Protein AF-A0A956RB56-F1 (afdb_monomer_lite)

Sequence (164 aa):
MASGPPPPGVSPEPDDAGVEAPPKRGIRAFFARYGRMLWWLHSFYALALANTCTVNQIWVAEGTYYPDQGVGYTPGERTHSFVMKNNLAIYGGFPNTGGPGFGDRDWAANVTILSGDIGSPGDVGDNSYHVVFNNNNGLNSTAKLDGFTISGGNANNNSNGGGM

Foldseek 3Di:
DDDDDDDPDDDPDPPPPDPPDPPPADWDFQDPPDDDDDPDDDPVVVVVCCVVDVAQEGETFADEHEQQDDPPHHFLDLQGEAEWDASYAYEYQAHPDDRDDPVRRDLVVGPYEQAQCTDDHPPLPSGRQAHHDYDPPPDDPSTHDYSYDFYSFRNPPDPDDRGD

Secondary structure (DSSP, 8-state):
---PPPPTT-PPPTT-S--PPPP--------TTS-S--TT--TTHHHHHTTTS---EEEEESEEE-TT-STT--TT-TT--B---TT-EEEEEE-SSS---GGG--TTTS-EEEE---SSTT-TTTS-S-SB---S----TT-EEESEEEE----TTSSS-S--

Structure (mmCIF, N/CA/C/O backbone):
data_AF-A0A956RB56-F1
#
_entry.id   AF-A0A956RB56-F1
#
loop_
_atom_site.group_PDB
_atom_site.id
_atom_site.type_symbol
_atom_site.label_atom_id
_atom_site.label_alt_id
_atom_site.label_comp_id
_atom_site.label_asym_id
_atom_site.label_entity_id
_atom_site.label_seq_id
_atom_site.pdbx_PDB_ins_code
_atom_site.Cartn_x
_atom_site.Cartn_y
_atom_site.Cartn_z
_atom_site.occupancy
_atom_site.B_iso_or_equiv
_atom_site.auth_seq_id
_atom_site.auth_comp_id
_atom_site.auth_asym_id
_atom_site.auth_atom_id
_atom_site.pdbx_PDB_model_num
ATOM 1 N N . MET A 1 1 ? -17.409 50.479 -5.916 1.00 43.94 1 MET A N 1
ATOM 2 C CA . MET A 1 1 ? -16.995 49.966 -7.239 1.00 43.94 1 MET A CA 1
ATOM 3 C C . MET A 1 1 ? -17.941 48.824 -7.590 1.00 43.94 1 MET A C 1
ATOM 5 O O . MET A 1 1 ? -17.735 47.719 -7.114 1.00 43.94 1 MET A O 1
ATOM 9 N N . ALA A 1 2 ? -19.049 49.115 -8.274 1.00 42.97 2 ALA A N 1
ATOM 10 C CA . ALA A 1 2 ? -20.053 48.116 -8.644 1.00 42.97 2 ALA A CA 1
ATOM 11 C C . ALA A 1 2 ? -19.684 47.510 -10.009 1.00 42.97 2 ALA A C 1
ATOM 13 O O . ALA A 1 2 ? -19.481 48.255 -10.965 1.00 42.97 2 ALA A O 1
ATOM 14 N N . SER A 1 3 ? -19.557 46.186 -10.088 1.00 53.06 3 SER A N 1
ATOM 15 C CA . SER A 1 3 ? -19.342 45.440 -11.332 1.00 53.06 3 SER A CA 1
ATOM 16 C C . SER A 1 3 ? -20.646 45.391 -12.131 1.00 53.06 3 SER A C 1
ATOM 18 O O . SER A 1 3 ? -21.637 44.835 -11.659 1.00 53.06 3 SER A O 1
ATOM 20 N N . GLY A 1 4 ? -20.656 46.012 -13.311 1.00 50.72 4 GLY A N 1
ATOM 21 C CA . GLY A 1 4 ? -21.799 45.991 -14.227 1.00 50.72 4 GLY A CA 1
ATOM 22 C C . GLY A 1 4 ? -22.062 44.597 -14.820 1.00 50.72 4 GLY A C 1
ATOM 23 O O . GLY A 1 4 ? -21.184 43.733 -14.764 1.00 50.72 4 GLY A O 1
ATOM 24 N N . PRO A 1 5 ? -23.264 44.362 -15.375 1.00 59.97 5 PRO A N 1
ATOM 25 C CA . PRO A 1 5 ? -23.620 43.082 -15.979 1.00 59.97 5 PRO A CA 1
ATOM 26 C C . PRO A 1 5 ? -22.815 42.823 -17.270 1.00 59.97 5 PRO A C 1
ATOM 28 O O . PRO A 1 5 ? -22.497 43.775 -17.989 1.00 59.97 5 PRO A O 1
ATOM 31 N N . PRO A 1 6 ? -22.480 41.555 -17.578 1.00 55.00 6 PRO A N 1
ATOM 32 C CA . PRO A 1 6 ? -21.711 41.200 -18.769 1.00 55.00 6 PRO A CA 1
ATOM 33 C C . PRO A 1 6 ? -22.501 41.457 -20.070 1.00 55.00 6 PRO A C 1
ATOM 35 O O . PRO A 1 6 ? -23.735 41.415 -20.062 1.00 55.00 6 PRO A O 1
ATOM 38 N N . PRO A 1 7 ? -21.810 41.735 -21.194 1.00 50.31 7 PRO A N 1
ATOM 39 C CA . PRO A 1 7 ? -22.449 42.087 -22.459 1.00 50.31 7 PRO A CA 1
ATOM 40 C C . PRO A 1 7 ? -23.203 40.896 -23.087 1.00 50.31 7 PRO A C 1
ATOM 42 O O . PRO A 1 7 ? -22.754 39.753 -22.973 1.00 50.31 7 PRO A O 1
ATOM 45 N N . PRO A 1 8 ? -24.331 41.138 -23.780 1.00 54.66 8 PRO A N 1
ATOM 46 C CA . PRO A 1 8 ? -25.143 40.080 -24.370 1.00 54.66 8 PRO A CA 1
ATOM 47 C C . PRO A 1 8 ? -24.572 39.649 -25.728 1.00 54.66 8 PRO A C 1
ATOM 49 O O . PRO A 1 8 ? -24.408 40.479 -26.620 1.00 54.66 8 PRO A O 1
ATOM 52 N N . GLY A 1 9 ? -24.297 38.350 -25.894 1.00 53.34 9 GLY A N 1
ATOM 53 C CA . GLY A 1 9 ? -23.930 37.773 -27.197 1.00 53.34 9 GLY A CA 1
ATOM 54 C C . GLY A 1 9 ? -22.770 36.775 -27.220 1.00 53.34 9 GLY A C 1
ATOM 55 O O . GLY A 1 9 ? -22.423 36.318 -28.303 1.00 53.34 9 GLY A O 1
ATOM 56 N N . VAL A 1 10 ? -22.182 36.405 -26.079 1.00 47.72 10 VAL A N 1
ATOM 57 C CA . VAL A 1 10 ? -21.198 35.310 -26.025 1.00 47.72 10 VAL A CA 1
ATOM 58 C C . VAL A 1 10 ? -21.949 34.019 -25.706 1.00 47.72 10 VAL A C 1
ATOM 60 O O . VAL A 1 10 ? -22.388 33.805 -24.577 1.00 47.72 10 VAL A O 1
ATOM 63 N N . SER A 1 11 ? -22.182 33.193 -26.723 1.00 50.09 11 SER A N 1
ATOM 64 C CA . SER A 1 11 ? -22.595 31.802 -26.533 1.00 50.09 11 SER A CA 1
ATOM 65 C C . SER A 1 11 ? -21.551 31.090 -25.662 1.00 50.09 11 SER A C 1
ATOM 67 O O . SER A 1 11 ? -20.365 31.252 -25.954 1.00 50.09 11 SER A O 1
ATOM 69 N N . PRO A 1 12 ? -21.940 30.333 -24.620 1.00 46.53 12 PRO A N 1
ATOM 70 C CA . PRO A 1 12 ? -20.977 29.554 -23.846 1.00 46.53 12 PRO A CA 1
ATOM 71 C C . PRO A 1 12 ? -20.248 28.576 -24.779 1.00 46.53 12 PRO A C 1
ATOM 73 O O . PRO A 1 12 ? -20.889 27.924 -25.608 1.00 46.53 12 PRO A O 1
ATOM 76 N N . GLU A 1 13 ? -18.916 28.541 -24.693 1.00 50.75 13 GLU A N 1
ATOM 77 C CA . GLU A 1 13 ? -18.086 27.596 -25.445 1.00 50.75 13 GLU A CA 1
ATOM 78 C C . GLU A 1 13 ? -18.494 26.146 -25.099 1.00 50.75 13 GLU A C 1
ATOM 80 O O . GLU A 1 13 ? -18.864 25.858 -23.959 1.00 50.75 13 GLU A O 1
ATOM 85 N N . PRO A 1 14 ? -18.513 25.222 -26.079 1.00 49.00 14 PRO A N 1
ATOM 86 C CA . PRO A 1 14 ? -18.953 23.844 -25.877 1.00 49.00 14 PRO A CA 1
ATOM 87 C C . PRO A 1 14 ? -17.820 22.927 -25.379 1.00 49.00 14 PRO A C 1
ATOM 89 O O . PRO A 1 14 ? -17.785 21.747 -25.725 1.00 49.00 14 PRO A O 1
ATOM 92 N N . ASP A 1 15 ? -16.882 23.441 -24.591 1.00 47.56 15 ASP A N 1
ATOM 93 C CA . ASP A 1 15 ? -15.744 22.694 -24.044 1.00 47.56 15 ASP A CA 1
ATOM 94 C C . ASP A 1 15 ? -15.993 22.118 -22.637 1.00 47.56 15 ASP A C 1
ATOM 96 O O . ASP A 1 15 ? -15.159 21.382 -22.115 1.00 47.56 15 ASP A O 1
ATOM 100 N N . ASP A 1 16 ? -17.191 22.307 -22.076 1.00 48.09 16 ASP A N 1
ATOM 101 C CA . ASP A 1 16 ? -17.612 21.707 -20.797 1.00 48.09 16 ASP A CA 1
ATOM 102 C C . ASP A 1 16 ? -18.183 20.272 -20.937 1.00 48.09 16 ASP A C 1
ATOM 104 O O . ASP A 1 16 ? -18.943 19.780 -20.098 1.00 48.09 16 ASP A O 1
ATOM 108 N N . ALA A 1 17 ? -17.825 19.565 -22.016 1.00 38.78 17 ALA A N 1
ATOM 109 C CA . ALA A 1 17 ? -18.224 18.183 -22.273 1.00 38.78 17 ALA A CA 1
ATOM 110 C C . ALA A 1 17 ? -17.010 17.235 -22.289 1.00 38.78 17 ALA A C 1
ATOM 112 O O . ALA A 1 17 ? -16.425 16.956 -23.332 1.00 38.78 17 ALA A O 1
ATOM 113 N N . GLY A 1 18 ? -16.700 16.654 -21.126 1.00 36.69 18 GLY A N 1
ATOM 114 C CA . GLY A 1 18 ? -16.209 15.272 -21.084 1.00 36.69 18 GLY A CA 1
ATOM 115 C C . GLY A 1 18 ? -14.703 15.023 -20.994 1.00 36.69 18 GLY A C 1
ATOM 116 O O . GLY A 1 18 ? -14.235 14.036 -21.555 1.00 36.69 18 GLY A O 1
ATOM 117 N N . VAL A 1 19 ? -13.943 15.803 -20.221 1.00 33.50 19 VAL A N 1
ATOM 118 C CA . VAL A 1 19 ? -12.704 15.249 -19.646 1.00 33.50 19 VAL A CA 1
ATOM 119 C C . VAL A 1 19 ? -13.094 14.471 -18.393 1.00 33.50 19 VAL A C 1
ATOM 121 O O . VAL A 1 19 ? -13.232 15.040 -17.310 1.00 33.50 19 VAL A O 1
ATOM 124 N N . GLU A 1 20 ? -13.309 13.159 -18.539 1.00 33.75 20 GLU A N 1
ATOM 125 C CA . GLU A 1 20 ? -13.229 12.252 -17.395 1.00 33.75 20 GLU A CA 1
ATOM 126 C C . GLU A 1 20 ? -11.928 12.561 -16.651 1.00 33.75 20 GLU A C 1
ATOM 128 O O . GLU A 1 20 ? -10.827 12.440 -17.192 1.00 33.75 20 GLU A O 1
ATOM 133 N N . ALA A 1 21 ? -12.058 13.019 -15.406 1.00 35.03 21 ALA A N 1
ATOM 134 C CA . ALA A 1 21 ? -10.909 13.207 -14.546 1.00 35.03 21 ALA A CA 1
ATOM 135 C C . ALA A 1 21 ? -10.171 11.859 -14.438 1.00 35.03 21 ALA A C 1
ATOM 137 O O . ALA A 1 21 ? -10.816 10.859 -14.107 1.00 35.03 21 ALA A O 1
ATOM 138 N N . PRO A 1 22 ? -8.846 11.803 -14.677 1.00 37.50 22 PRO A N 1
ATOM 139 C CA . PRO A 1 22 ? -8.090 10.563 -14.548 1.00 37.50 22 PRO A CA 1
ATOM 140 C C . PRO A 1 22 ? -8.305 9.957 -13.150 1.00 37.50 22 PRO A C 1
ATOM 142 O O . PRO A 1 22 ? -8.488 10.708 -12.178 1.00 37.50 22 PRO A O 1
ATOM 145 N N . PRO A 1 23 ? -8.309 8.614 -13.011 1.00 32.47 23 PRO A N 1
ATOM 146 C CA . PRO A 1 23 ? -8.661 7.957 -11.761 1.00 32.47 23 PRO A CA 1
ATOM 147 C C . PRO A 1 23 ? -7.732 8.455 -10.657 1.00 32.47 23 PRO A C 1
ATOM 149 O O . PRO A 1 23 ? -6.510 8.333 -10.743 1.00 32.47 23 PRO A O 1
ATOM 152 N N . LYS A 1 24 ? -8.324 9.064 -9.625 1.00 38.34 24 LYS A N 1
ATOM 153 C CA . LYS A 1 24 ? -7.625 9.691 -8.496 1.00 38.34 24 LYS A CA 1
ATOM 154 C C . LYS A 1 24 ? -6.909 8.623 -7.658 1.00 38.34 24 LYS A C 1
ATOM 156 O O . LYS A 1 24 ? -7.412 8.213 -6.615 1.00 38.34 24 LYS A O 1
ATOM 161 N N . ARG A 1 25 ? -5.740 8.169 -8.110 1.00 41.59 25 ARG A N 1
ATOM 162 C CA . ARG A 1 25 ? -4.874 7.208 -7.415 1.00 41.59 25 ARG A CA 1
ATOM 163 C C . ARG A 1 25 ? -3.962 7.953 -6.442 1.00 41.59 25 ARG A C 1
ATOM 165 O O . ARG A 1 25 ? -2.902 8.449 -6.802 1.00 41.59 25 ARG A O 1
ATOM 172 N N . GLY A 1 26 ? -4.427 8.089 -5.204 1.00 31.28 26 GLY A N 1
ATOM 173 C CA . GLY A 1 26 ? -3.653 8.642 -4.098 1.00 31.28 26 GLY A CA 1
ATOM 174 C C . GLY A 1 26 ? -4.088 8.002 -2.787 1.00 31.28 26 GLY A C 1
ATOM 175 O O . GLY A 1 26 ? -5.282 7.922 -2.501 1.00 31.28 26 GLY A O 1
ATOM 176 N N . ILE A 1 27 ? -3.121 7.538 -1.993 1.00 35.94 27 ILE A N 1
ATOM 177 C CA . ILE A 1 27 ? -3.330 7.021 -0.635 1.00 35.94 27 ILE A CA 1
ATOM 178 C C . ILE A 1 27 ? -4.125 8.057 0.177 1.00 35.94 27 ILE A C 1
ATOM 180 O O . ILE A 1 27 ? -3.676 9.187 0.389 1.00 35.94 27 ILE A O 1
ATOM 184 N N . ARG A 1 28 ? -5.329 7.675 0.617 1.00 38.66 28 ARG A N 1
ATOM 185 C CA . ARG A 1 28 ? -6.190 8.465 1.506 1.00 38.66 28 ARG A CA 1
ATOM 186 C C . ARG A 1 28 ? -6.114 7.860 2.903 1.00 38.66 28 ARG A C 1
ATOM 188 O O . ARG A 1 28 ? -6.782 6.874 3.179 1.00 38.66 28 ARG A O 1
ATOM 195 N N . ALA A 1 29 ? -5.292 8.441 3.773 1.00 39.06 29 ALA A N 1
ATOM 196 C CA . ALA A 1 29 ? -5.279 8.095 5.191 1.00 39.06 29 ALA A CA 1
ATOM 197 C C . ALA A 1 29 ? -6.441 8.813 5.898 1.00 39.06 29 ALA A C 1
ATOM 199 O O . ALA A 1 29 ? -6.460 10.044 5.969 1.00 39.06 29 ALA A O 1
ATOM 200 N N . PHE A 1 30 ? -7.424 8.062 6.397 1.00 41.41 30 PHE A N 1
ATOM 201 C CA . PHE A 1 30 ? -8.505 8.611 7.218 1.00 41.41 30 PHE A CA 1
ATOM 202 C C . PHE A 1 30 ? -8.068 8.655 8.690 1.00 41.41 30 PHE A C 1
ATOM 204 O O . PHE A 1 30 ? -7.841 7.620 9.313 1.00 41.41 30 PHE A O 1
ATOM 211 N N . PHE A 1 31 ? -7.934 9.855 9.258 1.00 38.84 31 PHE A N 1
ATOM 212 C CA . PHE A 1 31 ? -7.597 10.042 10.670 1.00 38.84 31 PHE A CA 1
ATOM 213 C C . PHE A 1 31 ? -8.865 10.023 11.533 1.00 38.84 31 PHE A C 1
ATOM 215 O O . PHE A 1 31 ? -9.505 11.052 11.750 1.00 38.84 31 PHE A O 1
ATOM 222 N N . ALA A 1 32 ? -9.220 8.859 12.078 1.00 33.47 32 ALA A N 1
ATOM 223 C CA . ALA A 1 32 ? -10.290 8.732 13.065 1.00 33.47 32 ALA A CA 1
ATOM 224 C C . ALA A 1 32 ? -9.827 9.213 14.459 1.00 33.47 32 ALA A C 1
ATOM 226 O O . ALA A 1 32 ? -9.536 8.413 15.345 1.00 33.47 32 ALA A O 1
ATOM 227 N N . ARG A 1 33 ? -9.756 10.537 14.666 1.00 35.47 33 ARG A N 1
ATOM 228 C CA . ARG A 1 33 ? -9.854 11.143 16.016 1.00 35.47 33 ARG A CA 1
ATOM 229 C C . ARG A 1 33 ? -10.411 12.570 16.045 1.00 35.47 33 ARG A C 1
ATOM 231 O O . ARG A 1 33 ? -10.893 12.991 17.090 1.00 35.47 33 ARG A O 1
ATOM 238 N N . TYR A 1 34 ? -10.435 13.293 14.927 1.00 28.84 34 TYR A N 1
ATOM 239 C CA . TYR A 1 34 ? -11.085 14.604 14.861 1.00 28.84 34 TYR A CA 1
ATOM 240 C C . TYR A 1 34 ? -12.039 14.638 13.674 1.00 28.84 34 TYR A C 1
ATOM 242 O O . TYR A 1 34 ? -11.630 14.603 12.517 1.00 28.84 34 TYR A O 1
ATOM 250 N N . GLY A 1 35 ? -13.334 14.636 13.986 1.00 33.00 35 GLY A N 1
ATOM 251 C CA . GLY A 1 35 ? -14.392 14.724 12.996 1.00 33.00 35 GLY A CA 1
ATOM 252 C C . GLY A 1 35 ? -14.248 15.965 12.116 1.00 33.00 35 GLY A C 1
ATOM 253 O O . GLY A 1 35 ? -14.003 17.062 12.601 1.00 33.00 35 GLY A O 1
ATOM 254 N N . ARG A 1 36 ? -14.476 15.751 10.817 1.00 43.47 36 ARG A N 1
ATOM 255 C CA . ARG A 1 36 ? -14.919 16.735 9.818 1.00 43.47 36 ARG A CA 1
ATOM 256 C C . ARG A 1 36 ? -14.089 18.022 9.702 1.00 43.47 36 ARG A C 1
ATOM 258 O O . ARG A 1 36 ? -14.520 19.067 10.164 1.00 43.47 36 ARG A O 1
ATOM 265 N N . MET A 1 37 ? -13.012 17.986 8.921 1.00 32.72 37 MET A N 1
ATOM 266 C CA . MET A 1 37 ? -12.666 19.039 7.948 1.00 32.72 37 MET A CA 1
ATOM 267 C C . MET A 1 37 ? -11.417 18.630 7.165 1.00 32.72 37 MET A C 1
ATOM 269 O O . MET A 1 37 ? -10.597 17.880 7.677 1.00 32.72 37 MET A O 1
ATOM 273 N N . LEU A 1 38 ? -11.280 19.179 5.954 1.00 33.75 38 LEU A N 1
ATOM 274 C CA . LEU A 1 38 ? -10.198 18.983 4.973 1.00 33.75 38 LEU A CA 1
ATOM 275 C C . LEU A 1 38 ? -10.508 17.953 3.877 1.00 33.75 38 LEU A C 1
ATOM 277 O O . LEU A 1 38 ? -9.697 17.111 3.500 1.00 33.75 38 LEU A O 1
ATOM 281 N N . TRP A 1 39 ? -11.680 18.123 3.260 1.00 36.78 39 TRP A N 1
ATOM 282 C CA . TRP A 1 39 ? -11.740 17.986 1.807 1.00 36.78 39 TRP A CA 1
ATOM 283 C C . TRP A 1 39 ? -10.740 18.993 1.228 1.00 36.78 39 TRP A C 1
ATOM 285 O O . TRP A 1 39 ? -10.834 20.176 1.539 1.00 36.78 39 TRP A O 1
ATOM 295 N N . TRP A 1 40 ? -9.772 18.504 0.453 1.00 34.47 40 TRP A N 1
ATOM 296 C CA . TRP A 1 40 ? -8.625 19.265 -0.056 1.00 34.47 40 TRP A CA 1
ATOM 297 C C . TRP A 1 40 ? -7.663 19.764 1.031 1.00 34.47 40 TRP A C 1
ATOM 299 O O . TRP A 1 40 ? -7.496 20.957 1.254 1.00 34.47 40 TRP A O 1
ATOM 309 N N . LEU A 1 41 ? -6.932 18.838 1.651 1.00 34.03 41 LEU A N 1
ATOM 310 C CA . LEU A 1 41 ? -5.554 19.137 2.022 1.00 34.03 41 LEU A CA 1
ATOM 311 C C . LEU A 1 41 ? -4.676 17.941 1.679 1.00 34.03 41 LEU A C 1
ATOM 313 O O . LEU A 1 41 ? -4.944 16.809 2.070 1.00 34.03 41 LEU A O 1
ATOM 317 N N . HIS A 1 42 ? -3.669 18.241 0.870 1.00 42.06 42 HIS A N 1
ATOM 318 C CA . HIS A 1 42 ? -2.609 17.377 0.388 1.00 42.06 42 HIS A CA 1
ATOM 319 C C . HIS A 1 42 ? -2.210 16.292 1.392 1.00 42.06 42 HIS A C 1
ATOM 321 O O . HIS A 1 42 ? -1.924 16.581 2.556 1.00 42.06 42 HIS A O 1
ATOM 327 N N . SER A 1 43 ? -2.095 15.058 0.903 1.00 46.19 43 SER A N 1
ATOM 328 C CA . SER A 1 43 ? -1.686 13.851 1.633 1.00 46.19 43 SER A CA 1
ATOM 329 C C . SER A 1 43 ? -0.286 13.910 2.288 1.00 46.19 43 SER A C 1
ATOM 331 O O . SER A 1 43 ? 0.228 12.888 2.726 1.00 46.19 43 SER A O 1
ATOM 333 N N . PHE A 1 44 ? 0.331 15.090 2.411 1.00 44.97 44 PHE A N 1
ATOM 334 C CA . PHE A 1 44 ? 1.633 15.325 3.048 1.00 44.97 44 PHE A CA 1
ATOM 335 C C . PHE A 1 44 ? 1.561 15.613 4.542 1.00 44.97 44 PHE A C 1
ATOM 337 O O . PHE A 1 44 ? 2.506 15.302 5.267 1.00 44.97 44 PHE A O 1
ATOM 344 N N . TYR A 1 45 ? 0.437 16.132 5.044 1.00 41.09 45 TYR A N 1
ATOM 345 C CA . TYR A 1 45 ? 0.302 16.380 6.483 1.00 41.09 45 TYR A CA 1
ATOM 346 C C . TYR A 1 45 ? 0.266 15.083 7.306 1.00 41.09 45 TYR A C 1
ATOM 348 O O . TYR A 1 45 ? 0.600 15.107 8.484 1.00 41.09 45 TYR A O 1
ATOM 356 N N . ALA A 1 46 ? -0.047 13.939 6.691 1.00 47.19 46 ALA A N 1
ATOM 357 C CA . ALA A 1 46 ? -0.100 12.651 7.375 1.00 47.19 46 ALA A CA 1
ATOM 358 C C . ALA A 1 46 ? 1.278 12.165 7.861 1.00 47.19 46 ALA A C 1
ATOM 360 O O . ALA A 1 46 ? 1.381 11.648 8.969 1.00 47.19 46 ALA A O 1
ATOM 361 N N . LEU A 1 47 ? 2.341 12.362 7.071 1.00 42.97 47 LEU A N 1
ATOM 362 C CA . LEU A 1 47 ? 3.689 11.908 7.433 1.00 42.97 47 LEU A CA 1
ATOM 363 C C . LEU A 1 47 ? 4.431 12.930 8.314 1.00 42.97 47 LEU A C 1
ATOM 365 O O . LEU A 1 47 ? 5.172 12.535 9.210 1.00 42.97 47 LEU A O 1
ATOM 369 N N . ALA A 1 48 ? 4.181 14.231 8.120 1.00 38.69 48 ALA A N 1
ATOM 370 C CA . ALA A 1 48 ? 4.734 15.291 8.967 1.00 38.69 48 ALA A CA 1
ATOM 371 C C . ALA A 1 48 ? 4.074 15.342 10.360 1.00 38.69 48 ALA A C 1
ATOM 373 O O . ALA A 1 48 ? 4.772 15.521 11.357 1.00 38.69 48 ALA A O 1
ATOM 374 N N . LEU A 1 49 ? 2.755 15.108 10.459 1.00 42.62 49 LEU A N 1
ATOM 375 C CA . LEU A 1 49 ? 2.067 14.998 11.752 1.00 42.62 49 LEU A CA 1
ATOM 376 C C . LEU A 1 49 ? 2.333 13.668 12.455 1.00 42.62 49 LEU A C 1
ATOM 378 O O . LEU A 1 49 ? 2.286 13.653 13.678 1.00 42.62 49 LEU A O 1
ATOM 382 N N . ALA A 1 50 ? 2.662 12.580 11.749 1.00 44.31 50 ALA A N 1
ATOM 383 C CA . ALA A 1 50 ? 3.016 11.299 12.377 1.00 44.31 50 ALA A CA 1
ATOM 384 C C . ALA A 1 50 ? 4.287 11.364 13.249 1.00 44.31 50 ALA A C 1
ATOM 386 O O . ALA A 1 50 ? 4.459 10.550 14.151 1.00 44.31 50 ALA A O 1
ATOM 387 N N . ASN A 1 51 ? 5.148 12.365 13.040 1.00 44.88 51 ASN A N 1
ATOM 388 C CA . ASN A 1 51 ? 6.274 12.640 13.940 1.00 44.88 51 ASN A CA 1
ATOM 389 C C . ASN A 1 51 ? 5.862 13.425 15.205 1.00 44.88 51 ASN A C 1
ATOM 391 O O . ASN A 1 51 ? 6.661 13.565 16.125 1.00 44.88 51 ASN A O 1
ATOM 395 N N . THR A 1 52 ? 4.621 13.922 15.267 1.00 41.22 52 THR A N 1
ATOM 396 C CA . THR A 1 52 ? 4.045 14.674 16.405 1.00 41.22 52 THR A CA 1
ATOM 397 C C . THR A 1 52 ? 2.799 14.016 17.016 1.00 41.22 52 THR A C 1
ATOM 399 O O . THR A 1 52 ? 2.356 14.399 18.094 1.00 41.22 52 THR A O 1
ATOM 402 N N . CYS A 1 53 ? 2.227 13.019 16.341 1.00 45.19 53 CYS A N 1
ATOM 403 C CA . CYS A 1 53 ? 1.054 12.248 16.728 1.00 45.19 53 CYS A CA 1
ATOM 404 C C . CYS A 1 53 ? 1.358 10.774 16.481 1.00 45.19 53 CYS A C 1
ATOM 406 O O . CYS A 1 53 ? 1.755 10.394 15.384 1.00 45.19 53 CYS A O 1
ATOM 408 N N . THR A 1 54 ? 1.151 9.936 17.489 1.00 57.06 54 THR A N 1
ATOM 409 C CA . THR A 1 54 ? 1.324 8.487 17.387 1.00 57.06 54 THR A CA 1
ATOM 410 C C . THR A 1 54 ? 0.225 7.934 16.475 1.00 57.06 54 THR A C 1
ATOM 412 O O . THR A 1 54 ? -0.911 7.715 16.894 1.00 57.06 54 THR A O 1
ATOM 415 N N . VAL A 1 55 ? 0.521 7.814 15.180 1.00 65.00 55 VAL A N 1
ATOM 416 C CA . VAL A 1 55 ? -0.368 7.155 14.219 1.00 65.00 55 VAL A CA 1
ATOM 417 C C . VAL A 1 55 ? -0.084 5.671 14.310 1.00 65.00 55 VAL A C 1
ATOM 419 O O . VAL A 1 55 ? 0.879 5.176 13.736 1.00 65.00 55 VAL A O 1
ATOM 422 N N . ASN A 1 56 ? -0.912 4.969 15.072 1.00 78.00 56 ASN A N 1
ATOM 423 C CA . ASN A 1 56 ? -0.748 3.534 15.274 1.00 78.00 56 ASN A CA 1
ATOM 424 C C . ASN A 1 56 ? -1.539 2.704 14.260 1.00 78.00 56 ASN A C 1
ATOM 426 O O . ASN A 1 56 ? -1.320 1.497 14.159 1.00 78.00 56 ASN A O 1
ATOM 430 N N . GLN A 1 57 ? -2.479 3.325 13.536 1.00 80.75 57 GLN A N 1
ATOM 431 C CA . GLN A 1 57 ? -3.349 2.642 12.585 1.00 80.75 57 GLN A CA 1
ATOM 432 C C . GLN A 1 57 ? -3.623 3.485 11.336 1.00 80.75 57 GLN A C 1
ATOM 434 O O . GLN A 1 57 ? -3.852 4.690 11.438 1.00 80.75 57 GLN A O 1
ATOM 439 N N . ILE A 1 58 ? -3.636 2.831 10.175 1.00 82.56 58 ILE A N 1
ATOM 440 C CA . ILE A 1 58 ? -4.065 3.382 8.886 1.00 82.56 58 ILE A CA 1
ATOM 441 C C . ILE A 1 58 ? -5.140 2.462 8.319 1.00 82.56 58 ILE A C 1
ATOM 443 O O . ILE A 1 58 ? -4.953 1.247 8.262 1.00 82.56 58 ILE A O 1
ATOM 447 N N . TRP A 1 59 ? -6.258 3.041 7.894 1.00 86.19 59 TRP A N 1
ATOM 448 C CA . TRP A 1 59 ? -7.332 2.325 7.208 1.00 86.19 59 TRP A CA 1
ATOM 449 C C . TRP A 1 59 ? -7.325 2.718 5.739 1.00 86.19 59 TRP A C 1
ATOM 451 O O . TRP A 1 59 ? -7.264 3.906 5.411 1.00 86.19 59 TRP A O 1
ATOM 461 N N . VAL A 1 60 ? -7.340 1.714 4.873 1.00 84.44 60 VAL A N 1
ATOM 462 C CA . VAL A 1 60 ? -7.196 1.852 3.429 1.00 84.44 60 VAL A CA 1
ATOM 463 C C . VAL A 1 60 ? -8.493 1.411 2.775 1.00 84.44 60 VAL A C 1
ATOM 465 O O . VAL A 1 60 ? -9.016 0.331 3.056 1.00 84.44 60 VAL A O 1
ATOM 468 N N . ALA A 1 61 ? -9.018 2.284 1.924 1.00 85.00 61 ALA A N 1
ATOM 469 C CA . ALA A 1 61 ? -10.219 2.006 1.165 1.00 85.00 61 ALA A CA 1
ATOM 470 C C . ALA A 1 61 ? -9.989 0.903 0.117 1.00 85.00 61 ALA A C 1
ATOM 472 O O . ALA A 1 61 ? -8.854 0.552 -0.213 1.00 85.00 61 ALA A O 1
ATOM 473 N N . GLU A 1 62 ? -11.072 0.360 -0.421 1.00 86.88 62 GLU A N 1
ATOM 474 C CA . GLU A 1 62 ? -11.034 -0.467 -1.620 1.00 86.88 62 GLU A CA 1
ATOM 475 C C . GLU A 1 62 ? -10.345 0.255 -2.783 1.00 86.88 62 GLU A C 1
ATOM 477 O O . GLU A 1 62 ? -10.401 1.485 -2.919 1.00 86.88 62 GLU A O 1
ATOM 482 N N . GLY A 1 63 ? -9.703 -0.534 -3.637 1.00 87.50 63 GLY A N 1
ATOM 483 C CA . GLY A 1 63 ? -8.978 -0.056 -4.806 1.00 87.50 63 GLY A CA 1
ATOM 484 C C . GLY A 1 63 ? -7.554 -0.592 -4.888 1.00 87.50 63 GLY A C 1
ATOM 485 O O . GLY A 1 63 ? -7.100 -1.364 -4.043 1.00 87.50 63 GLY A O 1
ATOM 486 N N . THR A 1 64 ? -6.851 -0.161 -5.934 1.00 86.50 64 THR A N 1
ATOM 487 C CA . THR A 1 64 ? -5.488 -0.603 -6.246 1.00 86.50 64 THR A CA 1
ATOM 488 C C . THR A 1 64 ? -4.477 0.501 -5.972 1.00 86.50 64 THR A C 1
ATOM 490 O O . THR A 1 64 ? -4.631 1.630 -6.445 1.00 86.50 64 THR A O 1
ATOM 493 N N . TYR A 1 65 ? -3.428 0.152 -5.235 1.00 87.19 65 TYR A N 1
ATOM 494 C CA . TYR A 1 65 ? -2.365 1.044 -4.794 1.00 87.19 65 TYR A CA 1
ATOM 495 C C . TYR A 1 65 ? -1.023 0.550 -5.318 1.00 87.19 65 TYR A C 1
ATOM 497 O O . TYR A 1 65 ? -0.714 -0.637 -5.217 1.00 87.19 65 TYR A O 1
ATOM 505 N N . TYR A 1 66 ? -0.225 1.479 -5.835 1.00 86.25 66 TYR A N 1
ATOM 506 C CA . TYR A 1 66 ? 1.032 1.184 -6.512 1.00 86.25 66 TYR A CA 1
ATOM 507 C C . TYR A 1 66 ? 2.209 1.804 -5.751 1.00 86.25 66 TYR A C 1
ATOM 509 O O . TYR A 1 66 ? 2.071 2.911 -5.220 1.00 86.25 66 TYR A O 1
ATOM 517 N N . PRO A 1 67 ? 3.350 1.107 -5.652 1.00 87.00 67 PRO A N 1
ATOM 518 C CA . PRO A 1 67 ? 4.473 1.546 -4.831 1.00 87.00 67 PRO A CA 1
ATOM 519 C C . PRO A 1 67 ? 5.258 2.722 -5.433 1.00 87.00 67 PRO A C 1
ATOM 521 O O . PRO A 1 67 ? 5.973 3.399 -4.699 1.00 87.00 67 PRO A O 1
ATOM 524 N N . ASP A 1 68 ? 5.124 2.985 -6.736 1.00 83.62 68 ASP A N 1
ATOM 525 C CA . ASP A 1 68 ? 5.772 4.094 -7.452 1.00 83.62 68 ASP A CA 1
ATOM 526 C C . ASP A 1 68 ? 4.964 5.407 -7.406 1.00 83.62 68 ASP A C 1
ATOM 528 O O . ASP A 1 68 ? 5.369 6.423 -7.974 1.00 83.62 68 ASP A O 1
ATOM 532 N N . GLN A 1 69 ? 3.820 5.406 -6.714 1.00 79.69 69 GLN A N 1
ATOM 533 C CA . GLN A 1 69 ? 2.939 6.562 -6.597 1.00 79.69 69 GLN A CA 1
ATOM 534 C C . GLN A 1 69 ? 3.154 7.313 -5.279 1.00 79.69 69 GLN A C 1
ATOM 536 O O . GLN A 1 69 ? 2.959 6.783 -4.187 1.00 79.69 69 GLN A O 1
ATOM 541 N N . GLY A 1 70 ? 3.475 8.604 -5.375 1.00 65.75 70 GLY A N 1
ATOM 542 C CA . GLY A 1 70 ? 3.628 9.492 -4.223 1.00 65.75 70 GLY A CA 1
ATOM 543 C C . GLY A 1 70 ? 4.607 10.627 -4.503 1.00 65.75 70 GLY A C 1
ATOM 544 O O . GLY A 1 70 ? 5.269 10.648 -5.534 1.00 65.75 70 GLY A O 1
ATOM 545 N N . VAL A 1 71 ? 4.725 11.594 -3.590 1.00 59.81 71 VAL A N 1
ATOM 546 C CA . VAL A 1 71 ? 5.776 12.622 -3.724 1.00 59.81 71 VAL A CA 1
ATOM 547 C C . VAL A 1 71 ? 7.086 12.058 -3.208 1.00 59.81 71 VAL A C 1
ATOM 549 O O . VAL A 1 71 ? 7.119 11.404 -2.167 1.00 59.81 71 VAL A O 1
ATOM 552 N N . GLY A 1 72 ? 8.160 12.358 -3.932 1.00 65.56 72 GLY A N 1
ATOM 553 C CA . GLY A 1 72 ? 9.489 11.817 -3.660 1.00 65.56 72 GLY A CA 1
ATOM 554 C C . GLY A 1 72 ? 9.729 10.446 -4.292 1.00 65.56 72 GLY A C 1
ATOM 555 O O . GLY A 1 72 ? 10.812 9.901 -4.115 1.00 65.56 72 GLY A O 1
ATOM 556 N N . TYR A 1 73 ? 8.750 9.923 -5.034 1.00 72.69 73 TYR A N 1
ATOM 557 C CA . TYR A 1 73 ? 8.870 8.716 -5.842 1.00 72.69 73 TYR A CA 1
ATOM 558 C C . TYR A 1 73 ? 8.900 9.092 -7.323 1.00 72.69 73 TYR A C 1
ATOM 560 O O . TYR A 1 73 ? 8.249 10.057 -7.738 1.00 72.69 73 TYR A O 1
ATOM 568 N N . THR A 1 74 ? 9.672 8.343 -8.102 1.00 79.62 74 THR A N 1
ATOM 569 C CA . THR A 1 74 ? 9.729 8.490 -9.555 1.00 79.62 74 THR A CA 1
ATOM 570 C C . THR A 1 74 ? 8.779 7.460 -10.166 1.00 79.62 74 THR A C 1
ATOM 572 O O . THR A 1 74 ? 8.963 6.264 -9.931 1.00 79.62 74 THR A O 1
ATOM 575 N N . PRO A 1 75 ? 7.765 7.880 -10.942 1.00 82.44 75 PRO A N 1
ATOM 576 C CA . PRO A 1 75 ? 6.860 6.941 -11.598 1.00 82.44 75 PRO A CA 1
ATOM 577 C C . PRO A 1 75 ? 7.615 5.958 -12.502 1.00 82.44 75 PRO A C 1
ATOM 579 O O . PRO A 1 75 ? 8.533 6.363 -13.218 1.00 82.44 75 PRO A O 1
ATOM 582 N N . GLY A 1 76 ? 7.218 4.685 -12.487 1.00 82.81 76 GLY A N 1
ATOM 583 C CA . GLY A 1 76 ? 7.826 3.620 -13.293 1.00 82.81 76 GLY A CA 1
ATOM 584 C C . GLY A 1 76 ? 9.134 3.036 -12.744 1.00 82.81 76 GLY A C 1
ATOM 585 O O . GLY A 1 76 ? 9.701 2.128 -13.351 1.00 82.81 76 GLY A O 1
ATOM 586 N N . GLU A 1 77 ? 9.632 3.502 -11.595 1.00 87.56 77 GLU A N 1
ATOM 587 C CA . GLU A 1 77 ? 10.828 2.918 -10.984 1.00 87.56 77 GLU A CA 1
ATOM 588 C C . GLU A 1 77 ? 10.523 1.591 -10.278 1.00 87.56 77 GLU A C 1
ATOM 590 O O . GLU A 1 77 ? 9.927 1.533 -9.200 1.00 87.56 77 GLU A O 1
ATOM 595 N N . ARG A 1 78 ? 11.036 0.500 -10.853 1.00 91.50 78 ARG A N 1
ATOM 596 C CA . ARG A 1 78 ? 10.821 -0.886 -10.390 1.00 91.50 78 ARG A CA 1
ATOM 597 C C . ARG A 1 78 ? 11.369 -1.192 -8.997 1.00 91.50 78 ARG A C 1
ATOM 599 O O . ARG A 1 78 ? 11.044 -2.226 -8.412 1.00 91.50 78 ARG A O 1
ATOM 606 N N . THR A 1 79 ? 12.243 -0.327 -8.486 1.00 89.25 79 THR A N 1
ATOM 607 C CA . THR A 1 79 ? 12.851 -0.447 -7.153 1.00 89.25 79 THR A CA 1
ATOM 608 C C . THR A 1 79 ? 11.940 0.056 -6.036 1.00 89.25 79 THR A C 1
ATOM 610 O O . THR A 1 79 ? 12.253 -0.130 -4.859 1.00 89.25 79 THR A O 1
ATOM 613 N N . HIS A 1 80 ? 10.819 0.691 -6.378 1.00 87.75 80 HIS A N 1
ATOM 614 C CA . HIS A 1 80 ? 9.857 1.164 -5.401 1.00 87.75 80 HIS A CA 1
ATOM 615 C C . HIS A 1 80 ? 8.987 0.025 -4.864 1.00 87.75 80 HIS A C 1
ATOM 617 O O . HIS A 1 80 ? 8.462 -0.801 -5.616 1.00 87.75 80 HIS A O 1
ATOM 623 N N . SER A 1 81 ? 8.821 0.029 -3.539 1.00 88.06 81 SER A N 1
ATOM 624 C CA . SER A 1 81 ? 8.063 -0.961 -2.774 1.00 88.06 81 SER A CA 1
ATOM 625 C C . SER A 1 81 ? 7.387 -0.306 -1.571 1.00 88.06 81 SER A C 1
ATOM 627 O O . SER A 1 81 ? 7.871 0.693 -1.029 1.00 88.06 81 SER A O 1
ATOM 629 N N . PHE A 1 82 ? 6.301 -0.908 -1.093 1.00 87.44 82 PHE A N 1
ATOM 630 C CA . PHE A 1 82 ? 5.717 -0.570 0.200 1.00 87.44 82 PHE A CA 1
ATOM 631 C C . PHE A 1 82 ? 6.613 -1.084 1.332 1.00 87.44 82 PHE A C 1
ATOM 633 O O . PHE A 1 82 ? 6.959 -2.265 1.382 1.00 87.44 82 PHE A O 1
ATOM 640 N N . VAL A 1 83 ? 6.960 -0.202 2.269 1.00 88.25 83 VAL A N 1
ATOM 641 C CA . VAL A 1 83 ? 7.808 -0.530 3.425 1.00 88.25 83 VAL A CA 1
ATOM 642 C C . VAL A 1 83 ? 6.974 -0.463 4.698 1.00 88.25 83 VAL A C 1
ATOM 644 O O . VAL A 1 83 ? 6.321 0.547 4.975 1.00 88.25 83 VAL A O 1
ATOM 647 N N . MET A 1 84 ? 7.004 -1.530 5.492 1.00 86.94 84 MET A N 1
ATOM 648 C CA . MET A 1 84 ? 6.297 -1.583 6.768 1.00 86.94 84 MET A CA 1
ATOM 649 C C . MET A 1 84 ? 7.073 -0.845 7.864 1.00 86.94 84 MET A C 1
ATOM 651 O O . MET A 1 84 ? 8.294 -0.683 7.804 1.00 86.94 84 MET A O 1
ATOM 655 N N . LYS A 1 85 ? 6.356 -0.400 8.898 1.00 83.75 85 LYS A N 1
ATOM 656 C CA . LYS A 1 85 ? 6.932 0.268 10.069 1.00 83.75 85 LYS A CA 1
ATOM 657 C C . LYS A 1 85 ? 6.411 -0.375 11.347 1.00 83.75 85 LYS A C 1
ATOM 659 O O . LYS A 1 85 ? 5.245 -0.747 11.427 1.00 83.75 85 LYS A O 1
ATOM 664 N N . ASN A 1 86 ? 7.274 -0.473 12.356 1.00 84.62 86 ASN A N 1
ATOM 665 C CA . ASN A 1 86 ? 6.853 -0.862 13.699 1.00 84.62 86 ASN A CA 1
ATOM 666 C C . ASN A 1 86 ? 5.875 0.165 14.280 1.00 84.62 86 ASN A C 1
ATOM 668 O O . ASN A 1 86 ? 5.922 1.350 13.948 1.00 84.62 86 ASN A O 1
ATOM 672 N N . ASN A 1 87 ? 5.024 -0.304 15.189 1.00 84.12 87 ASN A N 1
ATOM 673 C CA . ASN A 1 87 ? 3.945 0.439 15.836 1.00 84.12 87 ASN A CA 1
ATOM 674 C C . ASN A 1 87 ? 2.888 0.982 14.867 1.00 84.12 87 ASN A C 1
ATOM 676 O O . ASN A 1 87 ? 2.167 1.909 15.227 1.00 84.12 87 ASN A O 1
ATOM 680 N N . LEU A 1 88 ? 2.783 0.397 13.671 1.00 81.25 88 LEU A N 1
ATOM 681 C CA . LEU A 1 88 ? 1.831 0.793 12.646 1.00 81.25 88 LEU A CA 1
ATOM 682 C C . LEU A 1 88 ? 1.078 -0.432 12.128 1.00 81.25 88 LEU A C 1
ATOM 684 O O . LEU A 1 88 ? 1.667 -1.352 11.559 1.00 81.25 88 LEU A O 1
ATOM 688 N N . ALA A 1 89 ? -0.240 -0.410 12.296 1.00 85.62 89 ALA A N 1
ATOM 689 C CA . ALA A 1 89 ? -1.135 -1.379 11.690 1.00 85.62 89 ALA A CA 1
ATOM 690 C C . ALA A 1 89 ? -1.875 -0.765 10.501 1.00 85.62 89 ALA A C 1
ATOM 692 O 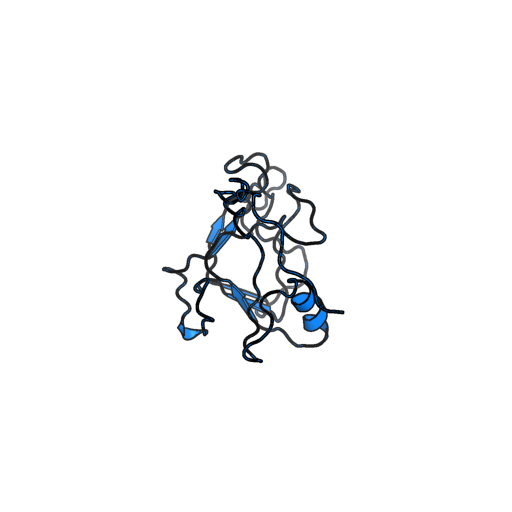O . ALA A 1 89 ? -2.556 0.248 10.633 1.00 85.62 89 ALA A O 1
ATOM 693 N N . ILE A 1 90 ? -1.751 -1.388 9.340 1.00 87.44 90 ILE A N 1
ATOM 694 C CA . ILE A 1 90 ? -2.388 -0.962 8.101 1.00 87.44 90 ILE A CA 1
ATOM 695 C C . ILE A 1 90 ? -3.459 -1.996 7.758 1.00 87.44 90 ILE A C 1
ATOM 697 O O . ILE A 1 90 ? -3.159 -3.183 7.628 1.00 87.44 90 ILE A O 1
ATOM 701 N N . TYR A 1 91 ? -4.703 -1.541 7.627 1.00 90.12 91 TYR A N 1
ATOM 702 C CA . TYR A 1 91 ? -5.865 -2.382 7.357 1.00 90.12 91 TYR A CA 1
ATOM 703 C C . TYR A 1 91 ? -6.521 -1.984 6.033 1.00 90.12 91 TYR A C 1
ATOM 705 O O . TYR A 1 91 ? -6.932 -0.836 5.884 1.00 90.12 91 TYR A O 1
ATOM 713 N N . GLY A 1 92 ? -6.644 -2.922 5.099 1.00 90.56 92 GLY A N 1
ATOM 714 C CA . GLY A 1 92 ? -7.490 -2.825 3.910 1.00 90.56 92 GLY A CA 1
ATOM 715 C C . GLY A 1 92 ? -8.893 -3.369 4.181 1.00 90.56 92 GLY A C 1
ATOM 716 O O . GLY A 1 92 ? -9.139 -3.980 5.233 1.00 90.56 92 GLY A O 1
ATOM 717 N N . GLY A 1 93 ? -9.814 -3.156 3.245 1.00 89.88 93 GLY A N 1
ATOM 718 C CA . GLY A 1 93 ? -11.198 -3.616 3.375 1.00 89.88 93 GLY A CA 1
ATOM 719 C C . GLY A 1 93 ? -12.221 -2.536 3.712 1.00 89.88 93 GLY A C 1
ATOM 720 O O . GLY A 1 93 ? -13.296 -2.875 4.200 1.00 89.88 93 GLY A O 1
ATOM 721 N N . PHE A 1 94 ? -11.914 -1.252 3.528 1.00 88.88 94 PHE A N 1
ATOM 722 C CA . PHE A 1 94 ? -12.842 -0.167 3.871 1.00 88.88 94 PHE A CA 1
ATOM 723 C C . PHE A 1 94 ? -13.564 0.376 2.635 1.00 88.88 94 PHE A C 1
ATOM 725 O O . PHE A 1 94 ? -12.961 0.449 1.567 1.00 88.88 94 PHE A O 1
ATOM 732 N N . PRO A 1 95 ? -14.819 0.830 2.750 1.00 83.94 95 PRO A N 1
ATOM 733 C CA . PRO A 1 95 ? -15.483 1.490 1.636 1.00 83.94 95 PRO A CA 1
ATOM 734 C C . PRO A 1 95 ? -14.784 2.815 1.299 1.00 83.94 95 PRO A C 1
ATOM 736 O O . PRO A 1 95 ? -14.271 3.529 2.167 1.00 83.94 95 PRO A O 1
ATOM 739 N N . ASN A 1 96 ? -14.775 3.171 0.016 1.00 81.75 96 ASN A N 1
ATOM 740 C CA . ASN A 1 96 ? -14.131 4.393 -0.485 1.00 81.75 96 ASN A CA 1
ATOM 741 C C . ASN A 1 9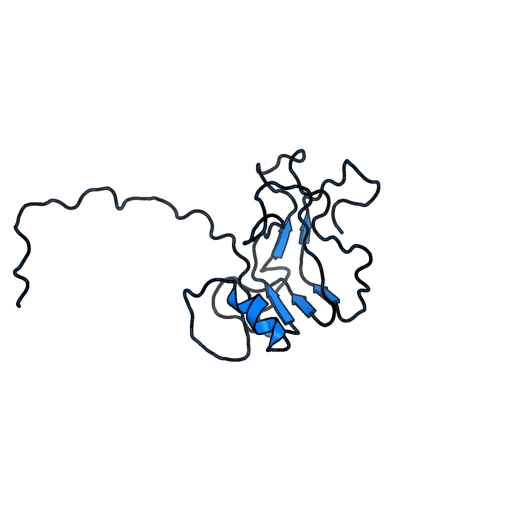6 ? -14.940 5.684 -0.241 1.00 81.75 96 ASN A C 1
ATOM 743 O O . ASN A 1 96 ? -14.482 6.783 -0.571 1.00 81.75 96 ASN A O 1
ATOM 747 N N . THR A 1 97 ? -16.128 5.572 0.357 1.00 77.50 97 THR A N 1
ATOM 748 C CA . THR A 1 97 ? -17.065 6.671 0.623 1.00 77.50 97 THR A CA 1
ATOM 749 C C . THR A 1 97 ? -17.682 6.556 2.023 1.00 77.50 97 THR A C 1
ATOM 751 O O . THR A 1 97 ? -17.502 5.569 2.726 1.00 77.50 97 THR A O 1
ATOM 754 N 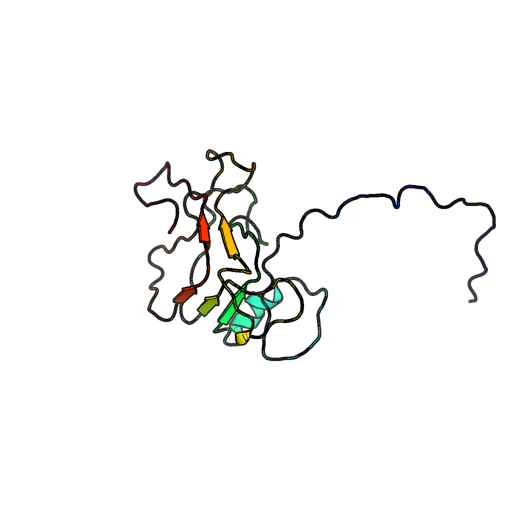N . GLY A 1 98 ? -18.383 7.603 2.474 1.00 72.56 98 GLY A N 1
ATOM 755 C CA . GLY A 1 98 ? -19.219 7.546 3.685 1.00 72.56 98 GLY A CA 1
ATOM 756 C C . GLY A 1 98 ? -18.519 7.820 5.023 1.00 72.56 98 GLY A C 1
ATOM 757 O O . GLY A 1 98 ? -19.199 8.139 5.991 1.00 72.56 98 GLY A O 1
ATOM 758 N N . GLY A 1 99 ? -17.184 7.805 5.080 1.00 73.69 99 GLY A N 1
ATOM 759 C CA . GLY A 1 99 ? -16.435 8.016 6.328 1.00 73.69 99 GLY A CA 1
ATOM 760 C C . GLY A 1 99 ? -16.549 6.820 7.282 1.00 73.69 99 GLY A C 1
ATOM 761 O O . GLY A 1 99 ? -17.069 6.990 8.385 1.00 73.69 99 GLY A O 1
ATOM 762 N N . PRO A 1 100 ? -16.098 5.629 6.853 1.00 73.69 100 PRO A N 1
ATOM 763 C CA . PRO A 1 100 ? -16.337 4.379 7.564 1.00 73.69 100 PRO A CA 1
ATOM 764 C C . PRO A 1 100 ? -15.641 4.303 8.923 1.00 73.69 100 PRO A C 1
ATOM 766 O O . PRO A 1 100 ? -14.528 4.803 9.114 1.00 73.69 100 PRO A O 1
ATOM 769 N N . GLY A 1 101 ? -16.298 3.619 9.856 1.00 79.69 101 GLY A N 1
ATOM 770 C CA . GLY A 1 101 ? -15.713 3.111 11.089 1.00 79.69 101 GLY A CA 1
ATOM 771 C C . GLY A 1 101 ? -15.051 1.745 10.887 1.00 79.69 101 GLY A C 1
ATOM 772 O O . GLY A 1 101 ? -15.183 1.110 9.846 1.00 79.69 101 GLY A O 1
ATOM 773 N N . PHE A 1 102 ? -14.374 1.237 11.922 1.00 80.88 102 PHE A N 1
ATOM 774 C CA . PHE A 1 102 ? -13.750 -0.094 11.867 1.00 80.88 102 PHE A CA 1
ATOM 775 C C . PHE A 1 102 ? -14.766 -1.227 11.647 1.00 80.88 102 PHE A C 1
ATOM 777 O O . PHE A 1 102 ? -14.432 -2.242 11.049 1.00 80.88 102 PHE A O 1
ATOM 784 N N . GLY A 1 103 ? -16.006 -1.050 12.116 1.00 87.06 103 GLY A N 1
ATOM 785 C CA . GLY A 1 103 ? -17.088 -2.021 11.927 1.00 87.06 103 GLY A CA 1
ATOM 786 C C . GLY A 1 103 ? -17.597 -2.125 10.487 1.00 87.06 103 GLY A C 1
ATOM 787 O O . GLY A 1 103 ? -18.217 -3.126 10.155 1.00 87.06 103 GLY A O 1
ATOM 788 N N . ASP A 1 104 ? -17.295 -1.140 9.636 1.00 85.25 104 ASP A N 1
ATOM 789 C CA . ASP A 1 104 ? -17.654 -1.147 8.212 1.00 85.25 104 ASP A CA 1
ATOM 790 C C . ASP A 1 104 ? -16.589 -1.855 7.354 1.00 85.25 104 ASP A C 1
ATOM 792 O O . ASP A 1 104 ? -16.667 -1.860 6.125 1.00 85.25 104 ASP A O 1
ATOM 796 N N . ARG A 1 105 ? -15.555 -2.420 7.996 1.00 90.44 105 ARG A N 1
ATOM 797 C CA . ARG A 1 105 ? -14.504 -3.177 7.326 1.00 90.44 105 ARG A CA 1
ATOM 798 C C . ARG A 1 105 ? -15.068 -4.502 6.821 1.00 90.44 105 ARG A C 1
ATOM 800 O O . ARG A 1 105 ? -15.443 -5.369 7.604 1.00 90.44 105 ARG A O 1
ATOM 807 N N . ASP A 1 106 ? -15.006 -4.681 5.513 1.00 92.50 106 ASP A N 1
ATOM 808 C CA . ASP A 1 106 ? -15.311 -5.922 4.816 1.00 92.50 106 ASP A CA 1
ATOM 809 C C . ASP A 1 106 ? -14.250 -6.125 3.731 1.00 92.50 106 ASP A C 1
ATOM 811 O O . ASP A 1 106 ? -14.313 -5.533 2.659 1.00 92.50 106 ASP A O 1
ATOM 815 N N . TRP A 1 107 ? -13.231 -6.935 4.021 1.00 91.00 107 TRP A N 1
ATOM 816 C CA . TRP A 1 107 ? -12.132 -7.200 3.085 1.00 91.00 107 TRP A CA 1
ATOM 817 C C . TRP A 1 107 ? -12.542 -8.059 1.884 1.00 91.00 107 TRP A C 1
ATOM 819 O O . TRP A 1 107 ? -11.768 -8.165 0.934 1.00 91.00 107 TRP A O 1
ATOM 829 N N . ALA A 1 108 ? -13.715 -8.700 1.930 1.00 92.00 108 ALA A N 1
ATOM 830 C CA . ALA A 1 108 ? -14.234 -9.488 0.821 1.00 92.00 108 ALA A CA 1
ATOM 831 C C . ALA A 1 108 ? -15.038 -8.607 -0.143 1.00 92.00 108 ALA A C 1
ATOM 833 O O . ALA A 1 108 ? -14.893 -8.751 -1.355 1.00 92.00 108 ALA A O 1
ATOM 834 N N . ALA A 1 109 ? -15.851 -7.687 0.385 1.00 92.25 109 ALA A N 1
ATOM 835 C CA . ALA A 1 109 ? -16.624 -6.750 -0.428 1.00 92.25 109 ALA A CA 1
ATOM 836 C C . ALA A 1 109 ? -15.794 -5.547 -0.904 1.00 92.25 109 ALA A C 1
ATOM 838 O O . ALA A 1 109 ? -15.896 -5.157 -2.062 1.00 92.25 109 ALA A O 1
ATOM 839 N N . ASN A 1 110 ? -14.945 -4.985 -0.040 1.00 89.00 110 ASN A N 1
ATOM 840 C CA . ASN A 1 110 ? -14.157 -3.781 -0.309 1.00 89.00 110 ASN A CA 1
ATOM 841 C C . ASN A 1 110 ? -12.693 -4.155 -0.587 1.00 89.00 110 ASN A C 1
ATOM 843 O O . ASN A 1 110 ? -11.797 -3.877 0.211 1.00 89.00 110 ASN A O 1
ATOM 847 N N . VAL A 1 111 ? -12.434 -4.837 -1.701 1.00 92.69 111 VAL A N 1
ATOM 848 C CA . VAL A 1 111 ? -11.105 -5.401 -1.980 1.00 92.69 111 VAL A CA 1
ATOM 849 C C . VAL A 1 111 ? -10.046 -4.299 -2.095 1.00 92.69 111 VAL A C 1
ATOM 851 O O . VAL A 1 111 ? -10.132 -3.396 -2.929 1.00 92.69 111 VAL A O 1
ATOM 854 N N . THR A 1 112 ? -8.997 -4.408 -1.280 1.00 89.94 112 THR A N 1
ATOM 855 C CA . THR A 1 112 ? -7.828 -3.526 -1.326 1.00 89.94 112 THR A CA 1
ATOM 856 C C . THR A 1 112 ? -6.632 -4.281 -1.901 1.00 89.94 112 THR A C 1
ATOM 858 O O . THR A 1 112 ? -6.251 -5.338 -1.395 1.00 89.94 112 THR A O 1
ATOM 861 N N . ILE A 1 113 ? -6.024 -3.738 -2.954 1.00 90.69 113 ILE A N 1
ATOM 862 C CA . ILE A 1 113 ? -4.946 -4.383 -3.707 1.00 90.69 113 ILE A CA 1
ATOM 863 C C . ILE A 1 113 ? -3.679 -3.531 -3.625 1.00 90.69 113 ILE A C 1
ATOM 865 O O . ILE A 1 113 ? -3.697 -2.352 -3.976 1.00 90.69 113 ILE A O 1
ATOM 869 N N . LEU A 1 114 ? -2.567 -4.129 -3.205 1.00 91.12 114 LEU A N 1
ATOM 870 C CA . LEU A 1 114 ? -1.228 -3.590 -3.435 1.00 91.12 114 LEU A CA 1
ATOM 871 C C . LEU A 1 114 ? -0.698 -4.230 -4.717 1.00 91.12 114 LEU A C 1
ATOM 873 O O . LEU A 1 114 ? -0.535 -5.451 -4.766 1.00 91.12 114 LEU A O 1
ATOM 877 N N . SER A 1 115 ? -0.468 -3.427 -5.753 1.00 92.56 115 SER A N 1
ATOM 878 C CA . SER A 1 115 ? -0.051 -3.922 -7.063 1.00 92.56 115 SER A CA 1
ATOM 879 C C . SER A 1 115 ? 1.323 -3.404 -7.456 1.00 92.56 115 SER A C 1
ATOM 881 O O . SER A 1 115 ? 1.578 -2.205 -7.395 1.00 92.56 115 SER A O 1
ATOM 883 N N . GLY A 1 116 ? 2.185 -4.316 -7.897 1.00 91.62 116 GLY A N 1
ATOM 884 C CA . GLY A 1 116 ? 3.452 -4.000 -8.551 1.00 91.62 116 GLY A CA 1
ATOM 885 C C . GLY A 1 116 ? 3.334 -3.768 -10.056 1.00 91.62 116 GLY A C 1
ATOM 886 O O . GLY A 1 116 ? 4.358 -3.504 -10.662 1.00 91.62 116 GLY A O 1
ATOM 887 N N . ASP A 1 117 ? 2.136 -3.862 -10.645 1.00 92.06 117 ASP A N 1
ATOM 888 C CA . ASP A 1 117 ? 1.844 -3.557 -12.062 1.00 92.06 117 ASP A CA 1
ATOM 889 C C . ASP A 1 117 ? 1.949 -2.044 -12.330 1.00 92.06 117 ASP A C 1
ATOM 891 O O . ASP A 1 117 ? 0.947 -1.338 -12.462 1.00 92.06 117 ASP A O 1
ATOM 895 N N . ILE A 1 118 ? 3.173 -1.528 -12.233 1.00 85.62 118 ILE A N 1
ATOM 896 C CA . ILE A 1 118 ? 3.523 -0.118 -12.416 1.00 85.62 118 ILE A CA 1
ATOM 897 C C . ILE A 1 118 ? 3.801 0.159 -13.894 1.00 85.62 118 ILE A C 1
ATOM 899 O O . ILE A 1 118 ? 4.073 -0.757 -14.647 1.00 85.62 118 ILE A O 1
ATOM 903 N N . GLY A 1 119 ? 3.774 1.424 -14.313 1.00 87.50 119 GLY A N 1
ATOM 904 C CA . GLY A 1 119 ? 4.008 1.760 -15.719 1.00 87.50 119 GLY A CA 1
ATOM 905 C C . GLY A 1 119 ? 2.838 1.355 -16.620 1.00 87.50 119 GLY A C 1
ATOM 906 O O . GLY A 1 119 ? 1.750 1.934 -16.516 1.00 87.50 119 GLY A O 1
ATOM 907 N N . SER A 1 120 ? 3.078 0.424 -17.538 1.00 89.38 120 SER A N 1
ATOM 908 C CA . SER A 1 120 ? 2.137 -0.015 -18.566 1.00 89.38 120 SER A CA 1
ATOM 909 C C . SER A 1 120 ? 1.262 -1.155 -18.040 1.00 89.38 120 SER A C 1
ATOM 911 O O . SER A 1 120 ? 1.778 -2.225 -17.740 1.00 89.38 120 SER A O 1
ATOM 913 N N . PRO A 1 121 ? -0.073 -0.990 -17.977 1.00 88.50 121 PRO A N 1
ATOM 914 C CA . PRO A 1 121 ? -0.945 -2.016 -17.415 1.00 88.50 121 PRO A CA 1
ATOM 915 C C . PRO A 1 121 ? -0.770 -3.389 -18.081 1.00 88.50 121 PRO A C 1
ATOM 917 O O . PRO A 1 121 ? -1.005 -3.536 -19.284 1.00 88.50 121 PRO A O 1
ATOM 9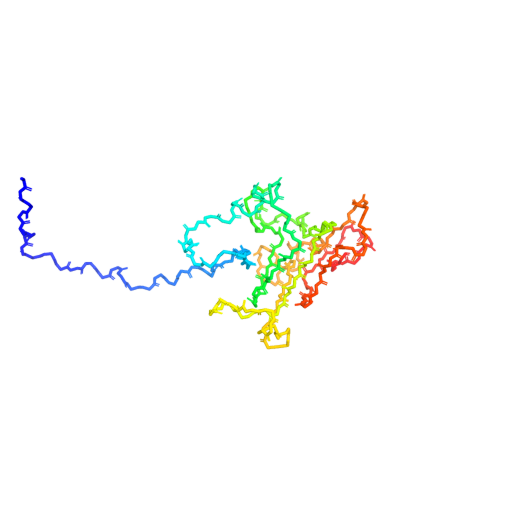20 N N . GLY A 1 122 ? -0.416 -4.396 -17.285 1.00 89.81 122 GLY A N 1
ATOM 921 C CA . GLY A 1 122 ? -0.229 -5.779 -17.717 1.00 89.81 122 GLY A CA 1
ATOM 922 C C . GLY A 1 122 ? 1.147 -6.097 -18.307 1.00 89.81 122 GLY A C 1
ATOM 923 O O . GLY A 1 122 ? 1.377 -7.255 -18.673 1.00 89.81 122 GLY A O 1
ATOM 924 N N . ASP A 1 123 ? 2.060 -5.128 -18.399 1.00 92.06 123 ASP A N 1
ATOM 925 C CA . ASP A 1 123 ? 3.431 -5.384 -18.829 1.00 92.06 123 ASP A CA 1
ATOM 926 C C . ASP A 1 123 ? 4.277 -5.888 -17.655 1.00 92.06 123 ASP A C 1
ATOM 928 O O . ASP A 1 123 ? 4.837 -5.155 -16.859 1.00 92.06 123 ASP A O 1
ATOM 932 N N . VAL A 1 124 ? 4.469 -7.201 -17.569 1.00 90.50 124 VAL A N 1
ATOM 933 C CA . VAL A 1 124 ? 5.293 -7.785 -16.498 1.00 90.50 124 VAL A CA 1
ATOM 934 C C . VAL A 1 124 ? 6.738 -7.246 -16.516 1.00 90.50 124 VAL A C 1
ATOM 936 O O . VAL A 1 124 ? 7.442 -7.319 -15.504 1.00 90.50 124 VAL A O 1
ATOM 939 N N . GLY A 1 125 ? 7.210 -6.719 -17.649 1.00 90.69 125 GLY A N 1
ATOM 940 C CA . GLY A 1 125 ? 8.549 -6.176 -17.833 1.00 90.69 125 GLY A CA 1
ATOM 941 C C . GLY A 1 125 ? 8.839 -4.920 -17.015 1.00 90.69 125 GLY A C 1
ATOM 942 O O . GLY A 1 125 ? 9.992 -4.761 -16.595 1.00 90.69 125 GLY A O 1
ATOM 943 N N . ASP A 1 126 ? 7.840 -4.081 -16.742 1.00 91.94 126 ASP A N 1
ATOM 944 C CA . ASP A 1 126 ? 7.984 -2.857 -15.949 1.00 91.94 126 ASP A CA 1
ATOM 945 C C . ASP A 1 126 ? 7.438 -2.981 -14.520 1.00 91.94 126 ASP A C 1
ATOM 947 O O . ASP A 1 126 ? 7.712 -2.113 -13.700 1.00 91.94 126 ASP A O 1
ATOM 951 N N . ASN A 1 127 ? 6.835 -4.114 -14.156 1.00 93.44 127 ASN A N 1
ATOM 952 C CA . ASN A 1 127 ? 6.414 -4.381 -12.783 1.00 93.44 127 ASN A CA 1
ATOM 953 C C . ASN A 1 127 ? 7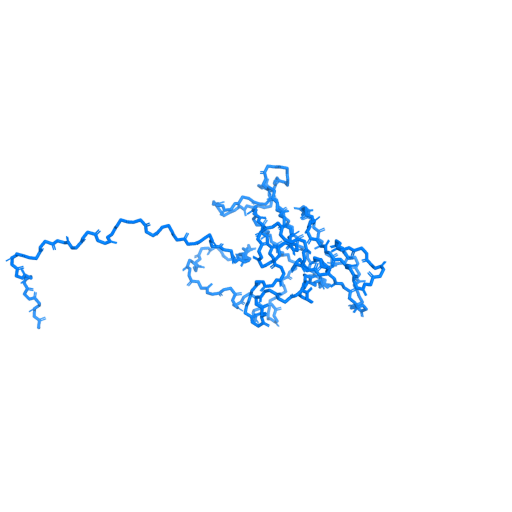.516 -4.180 -11.724 1.00 93.44 127 ASN A C 1
ATOM 955 O O . ASN A 1 127 ? 8.657 -4.632 -11.898 1.00 93.44 127 ASN A O 1
ATOM 959 N N . SER A 1 128 ? 7.154 -3.631 -10.560 1.00 91.62 128 SER A N 1
ATOM 960 C CA . SER A 1 128 ? 8.017 -3.561 -9.374 1.00 91.62 128 SER A CA 1
ATOM 961 C C . SER A 1 128 ? 8.644 -4.914 -9.057 1.00 91.62 128 SER A C 1
ATOM 963 O O . SER A 1 128 ? 7.974 -5.947 -9.111 1.00 91.62 128 SER A O 1
ATOM 965 N N . TYR A 1 129 ? 9.918 -4.918 -8.657 1.00 91.75 129 TYR A N 1
ATOM 966 C CA . TYR A 1 129 ? 10.586 -6.154 -8.241 1.00 91.75 129 TYR A CA 1
ATOM 967 C C . TYR A 1 129 ? 9.893 -6.773 -7.029 1.00 91.75 129 TYR A C 1
ATOM 969 O O . TYR A 1 129 ? 9.611 -7.968 -7.024 1.00 91.75 129 TYR A O 1
ATOM 977 N N . HIS A 1 130 ? 9.574 -5.933 -6.045 1.00 91.12 130 HIS A N 1
ATOM 978 C CA . HIS A 1 130 ? 8.864 -6.307 -4.831 1.00 91.12 130 HIS A CA 1
ATOM 979 C C . HIS A 1 130 ? 7.706 -5.342 -4.597 1.00 91.12 130 HIS A C 1
ATOM 981 O O . HIS A 1 130 ? 7.897 -4.124 -4.634 1.00 91.12 130 HIS A O 1
ATOM 987 N N . VAL A 1 131 ? 6.509 -5.867 -4.337 1.00 90.06 131 VAL A N 1
ATOM 988 C CA . VAL A 1 131 ? 5.348 -5.026 -3.998 1.00 90.06 131 VAL A CA 1
ATOM 989 C C . VAL A 1 131 ? 5.487 -4.504 -2.574 1.00 90.06 131 VAL A C 1
ATOM 991 O O . VAL A 1 131 ? 5.431 -3.299 -2.340 1.00 90.06 131 VAL A O 1
ATOM 994 N N . VAL A 1 132 ? 5.727 -5.403 -1.623 1.00 90.06 132 VAL A N 1
ATOM 995 C CA . VAL A 1 132 ? 6.130 -5.079 -0.253 1.00 90.06 132 VAL A CA 1
ATOM 996 C C . VAL A 1 132 ? 7.586 -5.493 -0.103 1.00 90.06 132 VAL A C 1
ATOM 998 O O . VAL A 1 132 ? 7.954 -6.559 -0.573 1.00 90.06 132 VAL A O 1
ATOM 1001 N N . PHE A 1 133 ? 8.423 -4.663 0.518 1.00 89.25 133 PHE A N 1
ATOM 1002 C CA . PHE A 1 133 ? 9.823 -5.018 0.747 1.00 89.25 133 PHE A CA 1
ATOM 1003 C C . PHE A 1 133 ? 10.338 -4.434 2.055 1.00 89.25 133 PHE A C 1
ATOM 1005 O O . PHE A 1 133 ? 10.231 -3.236 2.319 1.00 89.25 133 PHE A O 1
ATOM 1012 N N . ASN A 1 134 ? 10.921 -5.294 2.886 1.00 87.12 134 ASN A N 1
ATOM 1013 C CA . ASN A 1 134 ? 11.455 -4.933 4.192 1.00 87.12 134 ASN A CA 1
ATOM 1014 C C . ASN A 1 134 ? 12.868 -5.500 4.327 1.00 87.12 134 ASN A C 1
ATOM 1016 O O . ASN A 1 134 ? 13.051 -6.690 4.559 1.00 87.12 134 ASN A O 1
ATOM 1020 N N . ASN A 1 135 ? 13.875 -4.640 4.172 1.00 85.44 135 ASN A N 1
ATOM 1021 C CA . ASN A 1 135 ? 15.276 -5.047 4.196 1.00 85.44 135 ASN A CA 1
ATOM 1022 C C . ASN A 1 135 ? 15.931 -4.683 5.530 1.00 85.44 135 ASN A C 1
ATOM 1024 O O . ASN A 1 135 ? 16.282 -3.523 5.746 1.00 85.44 135 ASN A O 1
ATOM 1028 N N . ASN A 1 136 ? 16.093 -5.670 6.417 1.00 84.06 136 ASN A N 1
ATOM 1029 C CA . ASN A 1 136 ? 16.796 -5.529 7.701 1.00 84.06 136 ASN A CA 1
ATOM 1030 C C . ASN A 1 136 ? 16.340 -4.324 8.550 1.00 84.06 136 ASN A C 1
ATOM 1032 O O . ASN A 1 136 ? 17.121 -3.730 9.288 1.00 84.06 136 ASN A O 1
ATOM 1036 N N . ASN A 1 137 ? 15.055 -3.974 8.481 1.00 84.88 137 ASN A N 1
ATOM 1037 C CA . ASN A 1 137 ? 14.460 -2.835 9.187 1.00 84.88 137 ASN A CA 1
ATOM 1038 C C . ASN A 1 137 ? 13.972 -3.171 10.611 1.00 84.88 137 ASN A C 1
ATOM 1040 O O . ASN A 1 137 ? 13.293 -2.357 11.235 1.00 84.88 137 ASN A O 1
ATOM 1044 N N . GLY A 1 138 ? 14.318 -4.352 11.140 1.00 88.00 138 GLY A N 1
ATOM 1045 C CA . GLY A 1 138 ? 14.041 -4.727 12.531 1.00 88.00 138 GLY A CA 1
ATOM 1046 C C . GLY A 1 138 ? 12.550 -4.781 12.871 1.00 88.00 138 GLY A C 1
ATOM 1047 O O . GLY A 1 138 ? 12.149 -4.361 13.961 1.00 88.00 138 GLY A O 1
ATOM 1048 N N . LEU A 1 139 ? 11.710 -5.236 11.935 1.00 8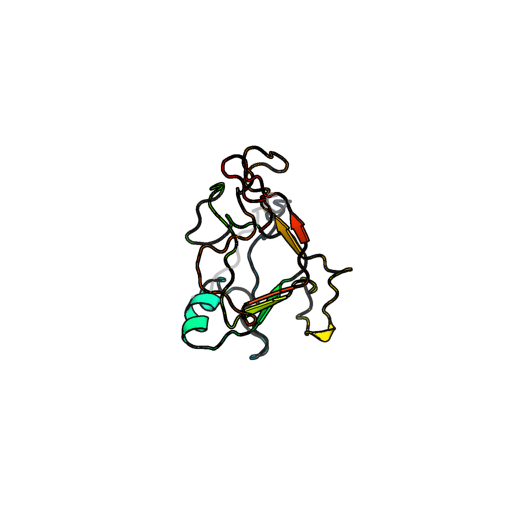9.06 139 LEU A N 1
ATOM 1049 C CA . LEU A 1 139 ? 10.276 -5.357 12.184 1.00 89.06 139 LEU A CA 1
ATOM 1050 C C . LEU A 1 139 ? 9.981 -6.362 13.294 1.00 89.06 139 LEU A C 1
ATOM 1052 O O . LEU A 1 139 ? 10.645 -7.386 13.440 1.00 89.06 139 LEU A O 1
ATOM 1056 N N . ASN A 1 140 ? 8.940 -6.064 14.056 1.00 89.44 140 ASN A N 1
ATOM 1057 C CA . ASN A 1 140 ? 8.381 -6.944 15.066 1.00 89.44 140 ASN A CA 1
ATOM 1058 C C . ASN A 1 140 ? 6.859 -7.060 14.872 1.00 89.44 140 ASN A C 1
ATOM 1060 O O . ASN A 1 140 ? 6.287 -6.505 13.935 1.00 89.44 140 ASN A O 1
ATOM 1064 N N . SER A 1 141 ? 6.185 -7.763 15.782 1.00 88.38 141 SER A N 1
ATOM 1065 C CA . SER A 1 141 ? 4.741 -8.042 15.714 1.00 88.38 141 SER A CA 1
ATOM 1066 C C . SER A 1 141 ? 3.827 -6.806 15.761 1.00 88.38 141 SER A C 1
ATOM 1068 O O . SER A 1 141 ? 2.608 -6.931 15.617 1.00 88.38 141 SER A O 1
ATOM 1070 N N . THR A 1 142 ? 4.385 -5.611 15.971 1.00 87.88 142 THR A N 1
ATOM 1071 C CA . THR A 1 142 ? 3.643 -4.346 15.938 1.00 87.88 142 THR A CA 1
ATOM 1072 C C . THR A 1 142 ? 3.467 -3.785 14.528 1.00 87.88 142 THR A C 1
ATOM 1074 O O . THR A 1 142 ? 2.589 -2.946 14.336 1.00 87.88 142 THR A O 1
ATOM 1077 N N . ALA A 1 143 ? 4.262 -4.232 13.552 1.00 88.50 143 ALA A N 1
ATOM 1078 C CA . ALA A 1 143 ? 4.043 -3.928 12.144 1.00 88.50 143 ALA A CA 1
ATOM 1079 C C . ALA A 1 143 ? 2.969 -4.871 11.595 1.00 88.50 143 ALA A C 1
ATOM 1081 O O . ALA A 1 143 ? 3.169 -6.086 11.566 1.00 88.50 143 ALA A O 1
ATOM 1082 N N . LYS A 1 144 ? 1.815 -4.328 11.192 1.00 90.88 144 LYS A N 1
ATOM 1083 C CA . LYS A 1 144 ? 0.712 -5.137 10.653 1.00 90.88 144 LYS A CA 1
ATOM 1084 C C . LYS A 1 144 ? 0.285 -4.649 9.281 1.00 90.88 144 LYS A C 1
ATOM 1086 O O . LYS A 1 144 ? 0.107 -3.451 9.079 1.00 90.88 144 LYS A O 1
ATOM 1091 N N . LEU A 1 145 ? 0.059 -5.601 8.387 1.00 91.50 145 LEU A N 1
ATOM 1092 C CA . LEU A 1 145 ? -0.573 -5.415 7.090 1.00 91.50 145 LEU A CA 1
ATOM 1093 C C . LEU A 1 145 ? -1.665 -6.481 6.966 1.00 91.50 145 LEU A C 1
ATOM 1095 O O . LEU A 1 145 ? -1.362 -7.671 7.005 1.00 91.50 145 LEU A O 1
ATOM 1099 N N . ASP A 1 146 ? -2.926 -6.066 6.904 1.00 94.31 146 ASP A N 1
ATOM 1100 C CA . ASP A 1 146 ? -4.080 -6.970 6.999 1.00 94.31 146 ASP A CA 1
ATOM 1101 C C . ASP A 1 146 ? -5.198 -6.525 6.041 1.00 94.31 146 ASP A C 1
ATOM 1103 O O . ASP A 1 146 ? -5.495 -5.339 5.929 1.00 94.31 146 ASP A O 1
ATOM 1107 N N . GLY A 1 147 ? -5.842 -7.473 5.356 1.00 94.50 147 GLY A N 1
ATOM 1108 C CA . GLY A 1 147 ? -6.941 -7.212 4.421 1.00 94.50 147 GLY A CA 1
ATOM 1109 C C . GLY A 1 147 ? -6.484 -6.695 3.061 1.00 94.50 147 GLY A C 1
ATOM 1110 O O . GLY A 1 147 ? -7.201 -5.917 2.441 1.00 94.50 147 GLY A O 1
ATOM 1111 N N . PHE A 1 148 ? -5.291 -7.100 2.620 1.00 93.19 148 PHE A N 1
ATOM 1112 C CA . PHE A 1 148 ? -4.737 -6.742 1.318 1.00 93.19 148 PHE A CA 1
ATOM 1113 C C . PHE A 1 148 ? -4.567 -7.973 0.440 1.00 93.19 148 PHE A C 1
ATOM 1115 O O . PHE A 1 148 ? -4.067 -9.006 0.883 1.00 93.19 148 PHE A O 1
ATOM 1122 N N . THR A 1 149 ? -4.902 -7.815 -0.833 1.00 94.06 149 THR A N 1
ATOM 1123 C CA . THR A 1 149 ? -4.379 -8.669 -1.898 1.00 94.06 149 THR A CA 1
ATOM 1124 C C . THR A 1 149 ? -3.070 -8.061 -2.387 1.00 94.06 149 THR A C 1
ATOM 1126 O O . THR A 1 149 ? -3.020 -6.869 -2.675 1.00 94.06 149 THR A O 1
ATOM 1129 N N . ILE A 1 150 ? -2.005 -8.855 -2.469 1.00 93.25 150 ILE A N 1
ATOM 1130 C CA . ILE A 1 150 ? -0.698 -8.408 -2.966 1.00 93.25 150 ILE A CA 1
ATOM 1131 C C . ILE A 1 150 ? -0.447 -9.099 -4.305 1.00 93.25 150 ILE A C 1
ATOM 1133 O O . ILE A 1 150 ? -0.483 -10.328 -4.376 1.00 93.25 150 ILE A O 1
ATOM 1137 N N . SER A 1 151 ? -0.215 -8.330 -5.368 1.00 92.88 151 SER A N 1
ATOM 1138 C CA . SER A 1 151 ? -0.101 -8.862 -6.732 1.00 92.88 151 SER A CA 1
ATOM 1139 C C . SER A 1 151 ? 0.872 -8.075 -7.604 1.00 92.88 151 SER A C 1
ATOM 1141 O O . SER A 1 151 ? 1.230 -6.946 -7.295 1.00 92.88 151 SER A O 1
ATOM 1143 N N . GLY A 1 152 ? 1.273 -8.648 -8.739 1.00 91.19 152 GLY A N 1
ATOM 1144 C CA . GLY A 1 152 ? 2.006 -7.907 -9.769 1.00 91.19 152 GLY A CA 1
ATOM 1145 C C . GLY A 1 152 ? 3.476 -7.632 -9.453 1.00 91.19 152 GLY A C 1
ATOM 1146 O O . GLY A 1 152 ? 4.077 -6.816 -10.128 1.00 91.19 152 GLY A O 1
ATOM 1147 N N . GLY A 1 153 ? 4.085 -8.292 -8.469 1.00 91.31 153 GLY A N 1
ATOM 1148 C CA . GLY A 1 153 ? 5.534 -8.210 -8.274 1.00 91.31 153 GLY A CA 1
ATOM 1149 C C . GLY A 1 153 ? 6.310 -9.121 -9.227 1.00 91.31 153 GLY A C 1
ATOM 1150 O O . GLY A 1 153 ? 5.912 -10.268 -9.435 1.00 91.31 153 GLY A O 1
ATOM 1151 N N . ASN A 1 154 ? 7.427 -8.640 -9.771 1.00 91.88 154 ASN A N 1
ATOM 1152 C CA . ASN A 1 154 ? 8.278 -9.373 -10.709 1.00 91.88 154 ASN A CA 1
ATOM 1153 C C . ASN A 1 154 ? 9.766 -9.289 -10.324 1.00 91.88 154 ASN A C 1
ATOM 1155 O O . ASN A 1 154 ? 10.526 -8.506 -10.893 1.00 91.88 154 ASN A O 1
ATOM 1159 N N . ALA A 1 155 ? 10.199 -10.127 -9.382 1.00 83.44 155 ALA A N 1
ATOM 1160 C CA . ALA A 1 155 ? 11.590 -10.228 -8.939 1.00 83.44 155 ALA A CA 1
ATOM 1161 C C . ALA A 1 155 ? 12.457 -11.045 -9.917 1.00 83.44 155 ALA A C 1
ATOM 1163 O O . ALA A 1 155 ? 12.982 -12.109 -9.601 1.00 83.44 155 ALA A O 1
ATOM 1164 N N . ASN A 1 156 ? 12.613 -10.543 -11.137 1.00 78.88 156 ASN A N 1
ATOM 1165 C CA . ASN A 1 156 ? 13.418 -11.177 -12.187 1.00 78.88 156 ASN A CA 1
ATOM 1166 C C . ASN A 1 156 ? 14.945 -11.030 -11.990 1.00 78.88 156 ASN A C 1
ATOM 1168 O O . ASN A 1 156 ? 15.704 -11.649 -12.731 1.00 78.88 156 ASN A O 1
ATOM 1172 N N . ASN A 1 157 ? 15.392 -10.256 -10.992 1.00 64.94 157 ASN A N 1
ATOM 1173 C CA . ASN A 1 157 ? 16.806 -9.940 -10.747 1.00 64.94 157 ASN A CA 1
ATOM 1174 C C . ASN A 1 157 ? 17.377 -10.482 -9.419 1.00 64.94 157 ASN A C 1
ATOM 1176 O O . ASN A 1 157 ? 18.561 -10.287 -9.168 1.00 64.94 157 ASN A O 1
ATOM 1180 N N . ASN A 1 158 ? 16.581 -11.143 -8.567 1.00 60.22 158 ASN A N 1
ATOM 1181 C CA . ASN A 1 158 ? 17.035 -11.766 -7.313 1.00 60.22 158 ASN A CA 1
ATOM 1182 C C . ASN A 1 158 ? 16.058 -12.876 -6.882 1.00 60.22 158 ASN A C 1
ATOM 1184 O O . ASN A 1 158 ? 14.856 -12.727 -7.057 1.00 60.22 158 ASN A O 1
ATOM 1188 N N . SER A 1 159 ? 16.553 -13.956 -6.264 1.00 60.50 159 SER A N 1
ATOM 1189 C CA . SER A 1 159 ? 15.788 -15.156 -5.851 1.00 60.50 159 SER A CA 1
ATOM 1190 C C . SER A 1 159 ? 14.737 -14.953 -4.740 1.00 60.50 159 SER A C 1
ATOM 1192 O O . SER A 1 159 ? 14.330 -15.916 -4.090 1.00 60.50 159 SER A O 1
ATOM 1194 N N . ASN A 1 160 ? 14.298 -13.722 -4.497 1.00 65.38 160 ASN A N 1
ATOM 1195 C CA . ASN A 1 160 ? 13.273 -13.384 -3.516 1.00 65.38 160 ASN A CA 1
ATOM 1196 C C . ASN A 1 160 ? 11.939 -13.271 -4.268 1.00 65.38 160 ASN A C 1
ATOM 1198 O O . ASN A 1 160 ? 11.904 -12.654 -5.322 1.00 65.38 160 ASN A O 1
ATOM 1202 N N . GLY A 1 161 ? 10.846 -13.866 -3.788 1.00 71.31 161 GLY A N 1
ATOM 1203 C CA . GLY A 1 161 ? 9.549 -13.773 -4.477 1.00 71.31 161 GLY A CA 1
ATOM 1204 C C . GLY A 1 161 ? 9.105 -12.317 -4.704 1.00 71.31 161 GLY A C 1
ATOM 1205 O O . GLY A 1 161 ? 9.403 -11.437 -3.904 1.00 71.31 161 GLY A O 1
ATOM 1206 N N . GLY A 1 162 ? 8.375 -12.041 -5.790 1.00 72.44 162 GLY A N 1
ATOM 1207 C CA . GLY A 1 162 ? 7.988 -10.662 -6.132 1.00 72.44 162 GLY A CA 1
ATOM 1208 C C . GLY A 1 162 ? 6.931 -10.031 -5.211 1.00 72.44 162 GLY A C 1
ATOM 1209 O O . GLY A 1 162 ? 6.729 -8.821 -5.227 1.00 72.44 162 GLY A O 1
ATOM 1210 N N . GLY A 1 163 ? 6.232 -10.828 -4.400 1.00 74.12 163 GLY A N 1
ATOM 1211 C CA . GLY A 1 163 ? 5.133 -10.340 -3.561 1.00 74.12 163 GLY A CA 1
ATOM 1212 C C . GLY A 1 163 ? 5.569 -9.586 -2.296 1.00 74.12 163 GLY A C 1
ATOM 1213 O O . GLY A 1 163 ? 5.051 -8.499 -2.040 1.00 74.12 163 GLY A O 1
ATOM 1214 N N . MET A 1 164 ? 6.485 -10.155 -1.504 1.00 74.31 164 MET A N 1
ATOM 1215 C CA . MET A 1 164 ? 6.876 -9.669 -0.166 1.00 74.31 164 MET A CA 1
ATOM 1216 C C . MET A 1 164 ? 8.385 -9.724 0.064 1.00 74.31 164 MET A C 1
ATOM 1218 O O . MET A 1 164 ? 9.023 -10.608 -0.550 1.00 74.31 164 MET A O 1
#

pLDDT: mean 70.94, std 21.59, range [28.84, 94.5]

Radius of gyration: 20.54 Å; chains: 1; bounding box: 42×65×45 Å